Protein AF-A0A935P2Z7-F1 (afdb_monomer_lite)

Secondary structure (DSSP, 8-state):
-TT-EEEETTEEEEE-TTS-EEEEEEHHHHHHHHTS-EEEEEEEEEETTEEEEEEEEEE---S--S----

Structure (mmCIF, N/CA/C/O backbone):
data_AF-A0A935P2Z7-F1
#
_entry.id   AF-A0A935P2Z7-F1
#
loop_
_atom_site.group_PDB
_atom_site.id
_atom_site.type_symbol
_atom_site.label_atom_id
_atom_site.label_alt_id
_atom_site.label_comp_id
_atom_site.label_asym_id
_atom_site.label_entity_id
_atom_site.label_seq_id
_atom_site.pdbx_PDB_ins_code
_atom_site.Cartn_x
_atom_site.Cartn_y
_atom_site.Cartn_z
_atom_site.occupancy
_atom_site.B_iso_or_equiv
_atom_site.auth_seq_id
_atom_site.auth_comp_id
_atom_site.auth_asym_id
_atom_site.auth_atom_id
_atom_site.pdbx_PDB_model_num
ATOM 1 N N . MET A 1 1 ? 2.832 -3.224 -18.241 1.00 59.03 1 MET A N 1
ATOM 2 C CA . MET A 1 1 ? 4.143 -2.694 -17.818 1.00 59.03 1 MET A CA 1
ATOM 3 C C . MET A 1 1 ? 4.503 -3.439 -16.549 1.00 59.03 1 MET A C 1
ATOM 5 O O . MET A 1 1 ? 3.619 -3.529 -15.703 1.00 59.03 1 MET A O 1
ATOM 9 N N . PRO A 1 2 ? 5.706 -4.017 -16.438 1.00 73.19 2 PRO A N 1
ATOM 10 C CA . PRO A 1 2 ? 6.127 -4.634 -15.185 1.00 73.19 2 PRO A CA 1
ATOM 11 C C . PRO A 1 2 ? 6.110 -3.569 -14.081 1.00 73.19 2 PRO A C 1
ATOM 13 O O . PRO A 1 2 ? 6.416 -2.409 -14.352 1.00 73.19 2 PRO A O 1
ATOM 16 N N . GLN A 1 3 ? 5.715 -3.958 -12.871 1.00 79.50 3 GLN A N 1
ATOM 17 C CA . GLN A 1 3 ? 5.520 -3.114 -11.682 1.00 79.50 3 GLN A CA 1
ATOM 18 C C . GLN A 1 3 ? 4.285 -2.198 -11.717 1.00 79.50 3 GLN A C 1
ATOM 20 O O . GLN A 1 3 ? 4.079 -1.397 -10.809 1.00 79.50 3 GLN A O 1
ATOM 25 N N . ALA A 1 4 ? 3.421 -2.319 -12.730 1.00 88.12 4 ALA A N 1
ATOM 26 C CA . ALA A 1 4 ? 2.118 -1.661 -12.687 1.00 88.12 4 ALA A CA 1
ATOM 27 C C . ALA A 1 4 ? 1.260 -2.278 -11.577 1.00 88.12 4 ALA A C 1
ATOM 29 O O . ALA A 1 4 ? 1.226 -3.496 -11.432 1.00 88.12 4 ALA A O 1
ATOM 30 N N . THR A 1 5 ? 0.528 -1.459 -10.833 1.00 90.88 5 THR A N 1
ATOM 31 C CA . THR A 1 5 ? -0.403 -1.925 -9.798 1.00 90.88 5 THR A CA 1
ATOM 32 C C . THR A 1 5 ? -1.840 -1.647 -10.217 1.00 90.88 5 THR A C 1
ATOM 34 O O . THR A 1 5 ? -2.115 -0.653 -10.897 1.00 90.88 5 THR A O 1
ATOM 37 N N . ARG A 1 6 ? -2.771 -2.519 -9.828 1.00 92.38 6 ARG A N 1
ATOM 38 C CA . ARG A 1 6 ? -4.211 -2.347 -10.062 1.00 92.38 6 ARG A CA 1
ATOM 39 C C . ARG A 1 6 ? -5.022 -2.900 -8.899 1.00 92.38 6 ARG A C 1
ATOM 41 O O . ARG A 1 6 ? -4.522 -3.724 -8.143 1.00 92.38 6 ARG A O 1
ATOM 48 N N . CYS A 1 7 ? -6.285 -2.502 -8.826 1.00 94.19 7 CYS A N 1
ATOM 49 C CA . CYS A 1 7 ? -7.267 -3.173 -7.983 1.00 94.19 7 CYS A CA 1
ATOM 50 C C . CYS A 1 7 ? -8.081 -4.162 -8.818 1.00 94.19 7 CYS A C 1
ATOM 52 O O . CYS A 1 7 ? -8.708 -3.763 -9.802 1.00 94.19 7 CYS A O 1
ATOM 54 N N . ASP A 1 8 ? -8.085 -5.429 -8.415 1.00 94.88 8 ASP A N 1
ATOM 55 C CA . ASP A 1 8 ? -9.076 -6.415 -8.841 1.00 94.88 8 ASP A CA 1
ATOM 56 C C . ASP A 1 8 ? -10.095 -6.566 -7.705 1.00 94.88 8 ASP A C 1
ATOM 58 O O . ASP A 1 8 ? -9.823 -7.162 -6.664 1.00 94.88 8 ASP A O 1
ATOM 62 N N . GLY A 1 9 ? -11.236 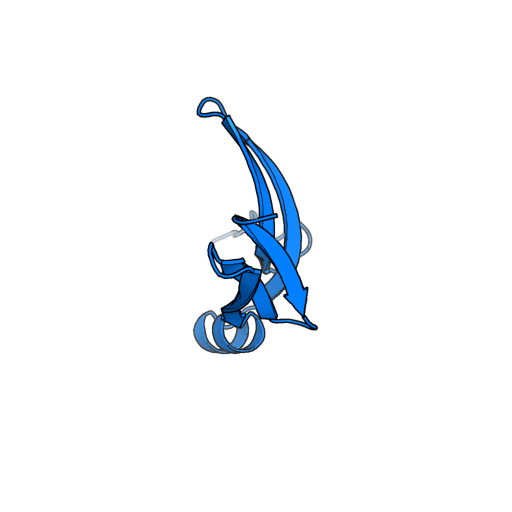-5.883 -7.829 1.00 92.25 9 GLY A N 1
ATOM 63 C CA . GLY A 1 9 ? -12.181 -5.750 -6.719 1.00 92.25 9 GLY A CA 1
ATOM 64 C C . GLY A 1 9 ? -11.539 -5.066 -5.506 1.00 92.25 9 GLY A C 1
ATOM 65 O O . GLY A 1 9 ? -11.164 -3.895 -5.589 1.00 92.25 9 GLY A O 1
ATOM 66 N N . ASN A 1 10 ? -11.424 -5.796 -4.389 1.00 93.12 10 ASN A N 1
ATOM 67 C CA . ASN A 1 10 ? -10.772 -5.322 -3.163 1.00 93.12 10 ASN A CA 1
ATOM 68 C C . ASN A 1 10 ? -9.361 -5.904 -2.951 1.00 93.12 10 ASN A C 1
ATOM 70 O O . ASN A 1 10 ? -8.837 -5.851 -1.842 1.00 93.12 10 ASN A O 1
ATOM 74 N N . VAL A 1 11 ? -8.747 -6.450 -4.003 1.00 94.69 11 VAL A N 1
ATOM 75 C CA . VAL A 1 11 ? -7.397 -7.025 -3.974 1.00 94.69 11 VAL A CA 1
ATOM 76 C C . VAL A 1 11 ? -6.447 -6.126 -4.755 1.00 94.69 11 VAL A C 1
ATOM 78 O O . VAL A 1 11 ? -6.659 -5.849 -5.938 1.00 94.69 11 VAL A O 1
ATOM 81 N N . ALA A 1 12 ? -5.389 -5.659 -4.099 1.00 93.88 12 ALA A N 1
ATOM 82 C CA . ALA A 1 12 ? -4.283 -4.987 -4.759 1.00 93.88 12 ALA A CA 1
ATOM 83 C C . ALA A 1 12 ? -3.432 -6.032 -5.486 1.00 93.88 12 ALA A C 1
ATOM 85 O O . ALA A 1 12 ? -2.921 -6.964 -4.868 1.00 93.88 12 ALA A O 1
ATOM 86 N N . GLN A 1 13 ? -3.266 -5.864 -6.795 1.00 94.75 13 GLN A N 1
ATOM 87 C CA . GLN A 1 13 ? -2.442 -6.717 -7.643 1.00 94.75 13 GLN A CA 1
ATOM 88 C C . GLN A 1 13 ? -1.276 -5.934 -8.233 1.00 94.75 13 GLN A C 1
ATOM 90 O O . GLN A 1 13 ? -1.407 -4.756 -8.574 1.00 94.75 13 GLN A O 1
ATOM 95 N N . ILE A 1 14 ? -0.154 -6.620 -8.428 1.00 92.00 14 ILE A N 1
ATOM 96 C CA . ILE A 1 14 ? 1.023 -6.104 -9.120 1.00 92.00 14 ILE A CA 1
ATOM 97 C C . ILE A 1 14 ? 1.289 -6.914 -10.387 1.00 92.00 14 ILE A C 1
ATOM 99 O O . ILE A 1 14 ? 1.159 -8.134 -10.413 1.00 92.00 14 ILE A O 1
ATOM 103 N N . CYS A 1 15 ? 1.635 -6.223 -11.465 1.00 92.25 15 CYS A N 1
ATOM 104 C CA . CYS A 1 15 ? 2.070 -6.837 -12.704 1.00 92.25 15 CYS 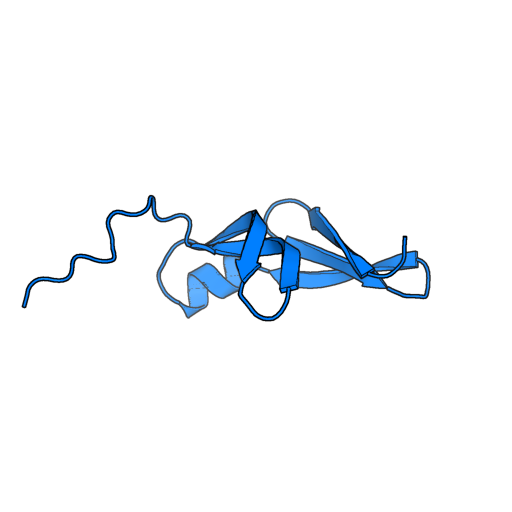A CA 1
ATOM 105 C C . CYS A 1 15 ? 3.546 -7.196 -12.563 1.00 92.25 15 CYS A C 1
ATOM 107 O O . CYS A 1 15 ? 4.392 -6.307 -12.479 1.00 92.25 15 CYS A O 1
ATOM 109 N N . ASP A 1 16 ? 3.857 -8.482 -12.523 1.00 89.62 16 ASP A N 1
ATOM 110 C CA . ASP A 1 16 ? 5.230 -8.961 -12.410 1.00 89.62 16 ASP A CA 1
ATOM 111 C C . ASP A 1 16 ? 6.025 -8.789 -13.732 1.00 89.62 16 ASP A C 1
ATOM 113 O O . ASP A 1 16 ? 5.476 -8.395 -14.770 1.00 89.62 16 ASP A O 1
ATOM 117 N N . ALA A 1 17 ? 7.335 -9.060 -13.705 1.00 89.19 17 ALA A N 1
ATOM 118 C CA . ALA A 1 17 ? 8.217 -9.092 -14.871 1.00 89.19 17 ALA A CA 1
ATOM 119 C C . ALA A 1 17 ? 7.717 -10.039 -15.977 1.00 89.19 17 ALA A C 1
ATOM 121 O O . ALA A 1 17 ? 7.856 -9.716 -17.158 1.00 89.19 17 ALA A O 1
ATOM 122 N N . ASP A 1 18 ? 7.056 -11.138 -15.603 1.00 90.81 18 ASP A N 1
ATOM 123 C CA . ASP A 1 18 ? 6.415 -12.081 -16.529 1.00 90.81 18 ASP A CA 1
ATOM 124 C C . ASP A 1 18 ? 5.079 -11.572 -17.114 1.00 90.81 18 ASP A C 1
ATOM 126 O O . ASP A 1 18 ? 4.362 -12.303 -17.797 1.00 90.81 18 ASP A O 1
ATOM 130 N N . GLN A 1 19 ? 4.717 -10.307 -16.862 1.00 88.06 19 GLN A N 1
ATOM 131 C CA . GLN A 1 19 ? 3.457 -9.677 -17.286 1.00 88.06 19 GLN A CA 1
ATOM 132 C C . GLN A 1 19 ? 2.201 -10.360 -16.725 1.00 88.06 19 GLN A C 1
ATOM 134 O O . GLN A 1 19 ? 1.095 -10.174 -17.242 1.00 88.06 19 GLN A O 1
ATOM 139 N N . TYR A 1 20 ? 2.365 -11.121 -15.646 1.00 91.44 20 TYR A N 1
ATOM 140 C CA . TYR A 1 20 ? 1.279 -11.764 -14.930 1.00 91.44 20 TYR A CA 1
ATOM 141 C C . TYR A 1 20 ? 0.873 -10.928 -13.717 1.00 91.44 20 TYR A C 1
ATOM 143 O O . TYR A 1 20 ? 1.720 -10.331 -13.052 1.00 91.44 20 TYR A O 1
ATOM 151 N N . TRP A 1 21 ? -0.427 -10.863 -13.440 1.00 92.06 21 TRP A N 1
ATOM 152 C CA . TRP A 1 21 ? -0.935 -10.169 -12.262 1.00 92.06 21 TRP A CA 1
ATOM 153 C C . TRP A 1 21 ? -0.853 -11.090 -11.056 1.00 92.06 21 TRP A C 1
ATOM 155 O O . TRP A 1 21 ? -1.460 -12.157 -11.053 1.00 92.06 21 TRP A O 1
ATOM 165 N N . GLN A 1 22 ? -0.091 -10.666 -10.058 1.00 93.25 22 GLN A N 1
ATOM 166 C CA . GLN A 1 22 ? 0.047 -11.352 -8.785 1.00 93.25 22 GLN A CA 1
ATOM 167 C C . GLN A 1 22 ? -0.687 -10.571 -7.708 1.00 93.25 22 GLN A C 1
ATOM 169 O O . GLN A 1 22 ? -0.641 -9.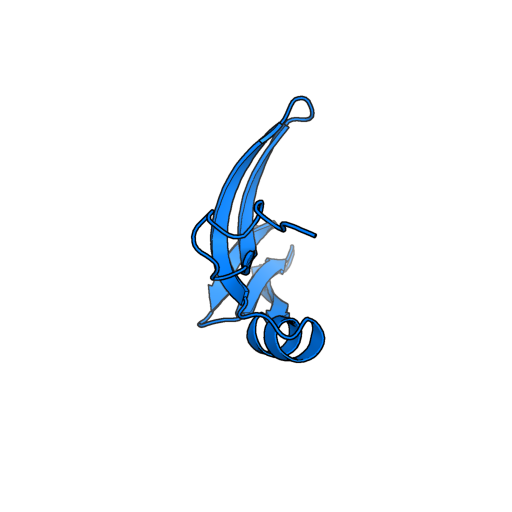338 -7.692 1.00 93.25 22 GLN A O 1
ATOM 174 N N . ASP A 1 23 ? -1.336 -11.291 -6.802 1.00 92.75 23 ASP A N 1
ATOM 175 C CA . ASP A 1 23 ? -1.969 -10.691 -5.636 1.00 92.75 23 ASP A CA 1
ATOM 176 C C . ASP A 1 23 ? -0.880 -10.160 -4.700 1.00 92.75 23 ASP A C 1
ATOM 178 O O . ASP A 1 23 ? -0.023 -10.901 -4.220 1.00 92.75 23 ASP A O 1
ATOM 182 N N . LEU A 1 24 ? -0.894 -8.846 -4.487 1.00 90.00 24 LEU A N 1
ATOM 183 C CA . LEU A 1 24 ? 0.015 -8.156 -3.580 1.00 90.00 24 LEU A CA 1
ATOM 184 C C . LEU A 1 24 ? -0.583 -8.108 -2.171 1.00 90.00 24 LEU A C 1
ATOM 186 O O . LEU A 1 24 ? 0.111 -8.394 -1.199 1.00 90.00 24 LEU A O 1
ATOM 190 N N . ALA A 1 25 ? -1.863 -7.740 -2.065 1.00 90.69 25 ALA A N 1
ATOM 191 C CA . ALA A 1 25 ? -2.584 -7.679 -0.798 1.00 90.69 25 ALA A CA 1
ATOM 192 C C . ALA A 1 25 ? -4.099 -7.797 -1.004 1.00 90.69 25 ALA A C 1
ATOM 194 O O . ALA A 1 25 ? -4.674 -7.090 -1.829 1.00 90.69 25 ALA A O 1
ATOM 195 N N . ASP A 1 26 ? -4.753 -8.641 -0.208 1.00 94.00 26 ASP A N 1
ATOM 196 C CA . ASP A 1 26 ? -6.212 -8.707 -0.132 1.00 94.00 26 ASP A CA 1
ATOM 197 C C . ASP A 1 26 ? -6.709 -7.745 0.955 1.00 94.00 26 ASP A C 1
ATOM 199 O O . ASP A 1 26 ? -6.465 -7.949 2.147 1.00 94.00 26 ASP A O 1
ATOM 203 N N . CYS A 1 27 ? -7.375 -6.660 0.558 1.00 92.81 27 CYS A N 1
ATOM 204 C CA . CYS A 1 27 ? -7.769 -5.630 1.512 1.00 92.81 27 CYS A CA 1
ATOM 205 C C . CYS A 1 27 ? -8.932 -6.075 2.410 1.00 92.81 27 CYS A C 1
ATOM 207 O O . CYS A 1 27 ? -9.126 -5.475 3.464 1.00 92.81 27 CYS A O 1
ATOM 209 N N . ASP A 1 28 ? -9.684 -7.121 2.056 1.00 92.19 28 ASP A N 1
ATOM 210 C CA . ASP A 1 28 ? -10.731 -7.697 2.910 1.00 92.19 28 ASP A CA 1
ATOM 211 C C . ASP A 1 28 ? -10.118 -8.495 4.074 1.00 92.19 28 ASP A C 1
ATOM 213 O O . ASP A 1 28 ? -10.499 -8.328 5.237 1.00 92.19 28 ASP A O 1
ATOM 217 N N . MET A 1 29 ? -9.063 -9.260 3.788 1.00 92.75 29 MET 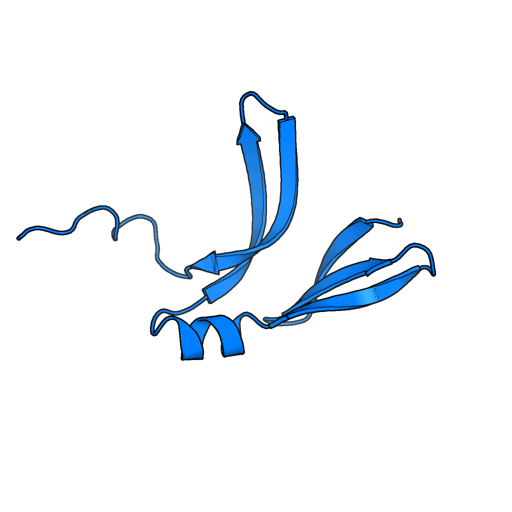A N 1
ATOM 218 C CA . MET A 1 29 ? -8.251 -9.940 4.791 1.00 92.75 29 MET A CA 1
ATOM 219 C C . MET A 1 29 ? -7.554 -8.936 5.710 1.00 92.75 29 MET A C 1
ATOM 221 O O . MET A 1 29 ? -7.616 -9.087 6.930 1.00 92.75 29 MET A O 1
ATOM 225 N N . VAL A 1 30 ? -6.962 -7.873 5.150 1.00 90.56 30 VAL A N 1
ATOM 226 C CA . VAL A 1 30 ? -6.372 -6.780 5.947 1.00 90.56 30 VAL A CA 1
ATOM 227 C C . VAL A 1 30 ? -7.436 -6.113 6.816 1.00 90.56 30 VAL A C 1
ATOM 229 O O . VAL A 1 30 ? -7.176 -5.813 7.978 1.00 90.56 30 VAL A O 1
ATOM 232 N N . SER A 1 31 ? -8.651 -5.923 6.291 1.00 91.19 31 SER A N 1
ATOM 233 C CA . SER A 1 31 ? -9.757 -5.357 7.069 1.00 91.19 31 SER A CA 1
ATOM 234 C C . SER A 1 31 ? -10.119 -6.221 8.271 1.00 91.19 31 SER A C 1
ATOM 236 O O . SER A 1 31 ? -10.345 -5.714 9.371 1.00 91.19 31 SER A O 1
ATOM 238 N N . SER A 1 32 ? -10.176 -7.532 8.046 1.00 91.81 32 SER A N 1
ATOM 239 C CA . SER A 1 32 ? -10.520 -8.522 9.061 1.00 91.81 32 SER A CA 1
ATOM 240 C C . SER A 1 32 ? -9.451 -8.622 10.151 1.00 91.81 32 SER A C 1
ATOM 242 O O . SER A 1 32 ? -9.797 -8.731 11.325 1.00 91.81 32 SER A O 1
ATOM 244 N N . ASP A 1 33 ? -8.172 -8.546 9.777 1.00 91.69 33 ASP A N 1
ATOM 245 C CA . ASP A 1 33 ? -7.038 -8.580 10.707 1.00 91.69 33 ASP A CA 1
ATOM 246 C C . ASP A 1 33 ? -6.909 -7.278 11.515 1.00 91.69 33 ASP A C 1
ATOM 248 O O . ASP A 1 33 ? -6.784 -7.301 12.739 1.00 91.69 33 ASP A O 1
ATOM 252 N N . ALA A 1 34 ? -7.028 -6.127 10.848 1.00 87.75 34 ALA A N 1
ATOM 253 C CA . ALA A 1 34 ? -6.885 -4.819 11.480 1.00 87.75 34 ALA A CA 1
ATOM 254 C C . ALA A 1 34 ? -8.127 -4.377 12.277 1.00 87.75 34 ALA A C 1
ATOM 256 O O . ALA A 1 34 ? -8.053 -3.433 13.066 1.00 87.75 34 ALA A O 1
ATOM 257 N N . GLY A 1 35 ? -9.285 -5.006 12.052 1.00 88.19 35 GLY A N 1
ATOM 258 C CA . GLY A 1 35 ? -10.555 -4.623 12.677 1.00 88.19 35 GLY A CA 1
ATOM 259 C C . GLY A 1 35 ? -11.117 -3.281 12.188 1.00 88.19 35 GLY A C 1
ATOM 260 O O . GLY A 1 35 ? -12.020 -2.722 12.813 1.00 88.19 35 GLY A O 1
ATOM 261 N N . VAL A 1 36 ? -10.599 -2.750 11.079 1.00 88.88 36 VAL A N 1
ATOM 262 C CA . VAL A 1 36 ? -11.076 -1.529 10.414 1.00 88.88 36 VAL A CA 1
ATOM 263 C C . VAL A 1 36 ? -11.201 -1.793 8.920 1.00 88.88 36 VAL A C 1
ATOM 265 O O . VAL A 1 36 ? -10.428 -2.560 8.366 1.00 88.88 36 VAL A O 1
ATOM 268 N N . ALA A 1 37 ? -12.164 -1.168 8.244 1.00 90.06 37 ALA A N 1
ATOM 269 C CA . ALA A 1 37 ? -12.342 -1.390 6.812 1.00 90.06 37 ALA A CA 1
ATOM 270 C C . ALA A 1 37 ? -11.154 -0.822 6.020 1.00 90.06 37 ALA A C 1
ATOM 272 O O . ALA A 1 37 ? -10.835 0.359 6.152 1.00 90.06 37 ALA A O 1
ATOM 273 N N . PHE A 1 38 ? -10.549 -1.646 5.171 1.00 92.81 38 PHE A N 1
ATOM 274 C CA . PHE A 1 38 ? -9.560 -1.298 4.158 1.00 92.81 38 PHE A CA 1
ATOM 275 C C . PHE A 1 38 ? -10.141 -1.549 2.770 1.00 92.81 38 PHE A C 1
ATOM 277 O O . PHE A 1 38 ? -10.841 -2.532 2.519 1.00 92.81 38 PHE A O 1
ATOM 284 N N . VAL A 1 39 ? -9.834 -0.641 1.852 1.00 92.81 39 VAL A N 1
ATOM 285 C CA . VAL A 1 39 ? -10.233 -0.748 0.454 1.00 92.81 39 VAL A CA 1
ATOM 286 C C . VAL A 1 39 ? -9.037 -0.588 -0.464 1.00 92.81 39 VAL A C 1
ATOM 288 O O . VAL A 1 39 ? -8.140 0.216 -0.197 1.00 92.81 39 VAL A O 1
ATOM 291 N N . CYS A 1 40 ? -9.034 -1.331 -1.567 1.00 93.38 40 CYS A N 1
ATOM 292 C CA . CYS A 1 40 ? -8.048 -1.122 -2.614 1.00 93.38 40 CYS A CA 1
ATOM 293 C C . CYS A 1 40 ? -8.334 0.209 -3.317 1.00 93.38 40 CYS A C 1
ATOM 295 O O . CYS A 1 40 ? -9.413 0.419 -3.882 1.00 93.38 40 CYS A O 1
ATOM 297 N N . ARG A 1 41 ? -7.372 1.133 -3.277 1.00 91.19 41 ARG A N 1
ATOM 298 C CA . ARG A 1 41 ? -7.486 2.443 -3.922 1.00 91.19 41 ARG A CA 1
ATOM 299 C C . ARG A 1 41 ? -6.153 2.865 -4.519 1.00 91.19 41 ARG A C 1
ATOM 301 O O . ARG A 1 41 ? -5.091 2.460 -4.057 1.00 91.19 41 ARG A O 1
ATOM 308 N N . PHE A 1 42 ? -6.232 3.704 -5.545 1.00 88.25 42 PHE A N 1
ATOM 309 C CA . PHE A 1 42 ? -5.081 4.425 -6.061 1.00 88.25 42 PHE A CA 1
ATOM 310 C C . PHE A 1 42 ? -4.594 5.474 -5.056 1.00 88.25 42 PHE A C 1
ATOM 312 O O . PHE A 1 42 ? -5.380 6.282 -4.557 1.00 88.25 42 PHE A O 1
ATOM 319 N N . VAL A 1 43 ? -3.295 5.465 -4.808 1.00 86.62 43 VAL A N 1
ATOM 320 C CA . VAL A 1 43 ? -2.565 6.381 -3.946 1.00 86.62 43 VAL A CA 1
ATOM 321 C C . VAL A 1 43 ? -1.476 7.032 -4.791 1.00 86.62 43 VAL A C 1
ATOM 323 O O . VAL A 1 43 ? -0.757 6.354 -5.525 1.00 86.62 43 VAL A O 1
ATOM 326 N N . SER A 1 44 ? -1.405 8.355 -4.701 1.00 85.25 44 SER A N 1
ATOM 327 C CA . SER A 1 44 ? -0.328 9.176 -5.252 1.00 85.25 44 SER A CA 1
ATOM 328 C C . SER A 1 44 ? 0.166 10.014 -4.086 1.00 85.25 44 SER A C 1
ATOM 330 O O . SER A 1 44 ? -0.534 10.933 -3.652 1.00 85.25 44 SER A O 1
ATOM 332 N N . GLU A 1 45 ? 1.292 9.624 -3.507 1.00 77.62 45 GLU A N 1
ATOM 333 C CA . GLU A 1 45 ? 1.887 10.305 -2.361 1.00 77.62 45 GLU A CA 1
ATOM 334 C C . GLU A 1 45 ? 3.303 10.745 -2.693 1.00 77.62 45 GLU A C 1
ATOM 336 O O . GLU A 1 45 ? 4.199 9.918 -2.876 1.00 77.62 45 GLU A O 1
ATOM 341 N N . THR A 1 46 ? 3.504 12.063 -2.718 1.00 75.00 46 THR A N 1
ATOM 342 C CA . THR A 1 46 ? 4.816 12.649 -2.972 1.00 75.00 46 THR A CA 1
ATOM 343 C C . THR A 1 46 ? 5.509 12.883 -1.644 1.00 75.00 46 THR A C 1
ATOM 345 O O . THR A 1 46 ? 5.107 13.760 -0.881 1.00 75.00 46 THR A O 1
ATOM 348 N N . ASN A 1 47 ? 6.555 12.109 -1.380 1.00 72.12 47 ASN A N 1
ATOM 349 C CA . ASN A 1 47 ? 7.420 12.276 -0.218 1.00 72.12 47 ASN A CA 1
ATOM 350 C C . ASN A 1 47 ? 8.800 12.804 -0.646 1.00 72.12 47 ASN A C 1
ATOM 352 O O . ASN A 1 47 ? 9.147 12.771 -1.827 1.00 72.12 47 ASN A O 1
ATOM 356 N N . ASP A 1 48 ? 9.614 13.256 0.315 1.00 77.62 48 ASP A N 1
ATOM 357 C CA . ASP A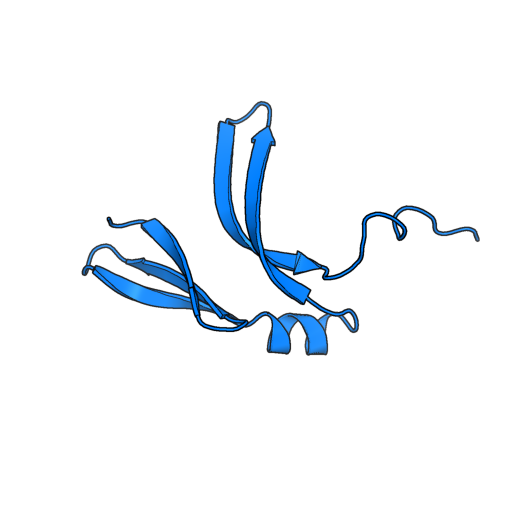 1 48 ? 10.990 13.733 0.072 1.00 77.62 48 ASP A CA 1
ATOM 358 C C . ASP A 1 48 ? 11.901 12.683 -0.604 1.00 77.62 48 ASP A C 1
ATOM 360 O O . ASP A 1 48 ? 12.904 13.043 -1.218 1.00 77.62 48 ASP A O 1
ATOM 364 N N . ASP A 1 49 ? 11.538 11.396 -0.524 1.00 71.44 49 ASP A N 1
ATOM 365 C CA . ASP A 1 49 ? 12.259 10.265 -1.134 1.00 71.44 49 ASP A CA 1
ATOM 366 C C . ASP A 1 49 ? 11.740 9.889 -2.541 1.00 71.44 49 ASP A C 1
ATOM 368 O O . ASP A 1 49 ? 12.336 9.074 -3.242 1.00 71.44 49 ASP A O 1
ATOM 372 N N . GLY A 1 50 ? 10.639 10.499 -2.990 1.00 69.69 50 GLY A N 1
ATOM 373 C CA . GLY A 1 50 ? 10.022 10.217 -4.282 1.00 69.69 50 GLY A CA 1
ATOM 374 C C . GLY A 1 50 ? 8.499 10.136 -4.238 1.00 69.69 50 GLY A C 1
ATOM 375 O O . GLY A 1 50 ? 7.861 10.194 -3.188 1.00 69.69 50 GLY A O 1
ATOM 376 N N . GLU A 1 51 ? 7.917 10.014 -5.428 1.00 78.19 51 GLU A N 1
ATOM 377 C CA . GLU A 1 51 ? 6.476 9.924 -5.655 1.00 78.19 51 GLU A CA 1
ATOM 378 C C . GLU A 1 51 ? 6.054 8.447 -5.686 1.00 78.19 51 GLU A C 1
ATOM 380 O O . GLU A 1 51 ? 6.442 7.687 -6.579 1.00 78.19 51 GLU A O 1
ATOM 385 N N . VAL A 1 52 ? 5.283 8.029 -4.682 1.00 77.44 52 VAL A N 1
ATOM 386 C CA . VAL A 1 52 ? 4.707 6.686 -4.593 1.00 77.44 52 VAL A CA 1
ATOM 387 C C . VAL A 1 52 ? 3.381 6.705 -5.338 1.00 77.44 52 VAL A C 1
ATOM 389 O O . VAL A 1 52 ? 2.391 7.246 -4.848 1.00 77.44 52 VAL A O 1
ATOM 392 N N . VAL A 1 53 ? 3.367 6.103 -6.528 1.00 84.50 53 VAL A N 1
ATOM 393 C CA . VAL A 1 53 ? 2.171 6.001 -7.374 1.00 84.50 53 VAL A CA 1
ATOM 394 C C . VAL A 1 53 ? 1.764 4.547 -7.507 1.00 84.50 53 VAL A C 1
ATOM 396 O O . VAL A 1 53 ? 2.473 3.749 -8.124 1.00 84.50 53 VAL A O 1
ATOM 399 N N . GLY A 1 54 ? 0.602 4.185 -6.974 1.00 88.75 54 GLY A N 1
ATOM 400 C CA . GLY A 1 54 ? 0.106 2.827 -7.136 1.00 88.75 54 GLY A CA 1
ATOM 401 C C . GLY A 1 54 ? -1.224 2.537 -6.467 1.00 88.75 54 GLY A C 1
ATOM 402 O O . GLY A 1 54 ? -1.793 3.361 -5.766 1.00 88.75 54 GLY A O 1
ATOM 403 N N . HIS A 1 55 ? -1.736 1.337 -6.703 1.00 91.50 55 HIS A N 1
ATOM 404 C CA . HIS A 1 55 ? -2.911 0.808 -6.028 1.00 91.50 55 HIS A CA 1
ATOM 405 C C . HIS A 1 55 ? -2.479 -0.020 -4.822 1.00 91.50 55 HIS A C 1
ATOM 407 O O . HIS A 1 55 ? -1.678 -0.943 -4.962 1.00 91.50 55 HIS A O 1
ATOM 413 N N . THR A 1 56 ? -3.014 0.304 -3.650 1.00 90.12 56 THR A N 1
ATOM 414 C CA . THR A 1 56 ? -2.720 -0.408 -2.404 1.00 90.12 56 THR A CA 1
ATOM 415 C C . THR A 1 56 ? -3.938 -0.416 -1.482 1.00 90.12 56 THR A C 1
ATOM 417 O O . THR A 1 56 ? -4.936 0.268 -1.739 1.00 90.12 56 THR A O 1
ATOM 420 N N . CYS A 1 57 ? -3.869 -1.209 -0.414 1.00 92.25 57 CYS A N 1
ATOM 421 C CA . CYS A 1 57 ? -4.884 -1.233 0.627 1.00 92.25 57 CYS A CA 1
ATOM 422 C C . CYS A 1 57 ? -4.745 0.002 1.508 1.00 92.25 57 CYS A C 1
ATOM 424 O O . CYS A 1 57 ? -3.788 0.138 2.267 1.00 92.25 57 CYS A O 1
ATOM 426 N N . VAL A 1 58 ? -5.733 0.886 1.431 1.00 90.00 58 VAL A N 1
ATOM 427 C CA . VAL A 1 58 ? -5.832 2.056 2.304 1.00 90.00 58 VAL A CA 1
ATOM 428 C C . VAL A 1 58 ? -7.045 1.924 3.206 1.00 90.00 58 VAL A C 1
ATOM 430 O O . VAL A 1 58 ? -8.046 1.326 2.801 1.00 90.00 58 VAL A O 1
ATOM 433 N N . PRO A 1 59 ? -6.996 2.466 4.430 1.00 88.50 59 PRO A N 1
ATOM 434 C CA . PRO A 1 59 ? -8.157 2.447 5.295 1.00 88.50 59 PRO A CA 1
ATOM 435 C C . PRO A 1 59 ? -9.310 3.175 4.592 1.00 88.50 59 PRO A C 1
ATOM 437 O O . PRO A 1 59 ? -9.160 4.282 4.080 1.00 88.50 59 PRO A O 1
ATOM 440 N N . ALA A 1 60 ? -10.485 2.554 4.580 1.00 83.81 60 ALA A N 1
ATOM 441 C CA . ALA A 1 60 ? -11.721 3.121 4.051 1.00 83.81 60 ALA A CA 1
ATOM 442 C C . ALA A 1 60 ? -12.206 4.327 4.871 1.00 83.81 60 ALA A C 1
ATOM 444 O O . ALA A 1 60 ? -13.179 4.987 4.492 1.00 83.81 60 ALA A O 1
ATOM 445 N N . VAL A 1 61 ? -11.544 4.615 6.000 1.00 68.25 61 VAL A N 1
ATOM 446 C CA . VAL A 1 61 ? -11.845 5.770 6.836 1.00 68.25 61 VAL A CA 1
ATOM 447 C C . VAL A 1 61 ? -11.643 7.038 6.010 1.00 68.25 61 VAL A C 1
ATOM 449 O O . VAL A 1 61 ? -10.588 7.302 5.436 1.00 68.25 61 VAL A O 1
ATOM 452 N N . SER A 1 62 ? -12.685 7.861 5.960 1.00 52.62 62 SER A N 1
ATOM 453 C CA . SER A 1 62 ? -12.515 9.285 5.668 1.00 52.62 62 SER A CA 1
ATOM 454 C C . SER A 1 62 ? -11.512 9.864 6.687 1.00 52.62 62 SER A C 1
ATOM 456 O O . SER A 1 62 ? -11.456 9.323 7.791 1.00 52.62 62 SER A O 1
ATOM 458 N N . PRO A 1 63 ? -10.738 10.925 6.387 1.00 48.56 63 PRO A N 1
ATOM 459 C CA . PRO A 1 63 ? -9.640 11.449 7.227 1.00 48.56 63 PRO A CA 1
ATOM 460 C C . PRO A 1 63 ? -10.049 12.040 8.604 1.00 48.56 63 PRO A C 1
ATOM 462 O O . PRO A 1 63 ? -9.497 13.034 9.058 1.00 48.56 63 PRO A O 1
ATOM 465 N N . LEU A 1 64 ? -11.005 11.439 9.311 1.00 45.84 64 LEU A N 1
ATOM 466 C CA . LEU A 1 64 ? -11.537 11.874 10.601 1.00 45.84 64 LEU A CA 1
ATOM 467 C C . LEU A 1 64 ? -11.143 10.958 11.771 1.00 45.84 64 LEU A C 1
ATOM 469 O O . LEU A 1 64 ? -11.706 11.096 12.851 1.00 45.84 64 LEU A O 1
ATOM 473 N N . ALA A 1 65 ? -10.178 10.050 11.598 1.00 49.16 65 ALA A N 1
ATOM 474 C CA . ALA A 1 65 ? -9.710 9.181 12.685 1.00 49.16 65 ALA A CA 1
ATOM 475 C C . ALA A 1 65 ? -8.254 9.429 13.131 1.00 49.16 65 ALA A C 1
ATOM 477 O O . ALA A 1 65 ? -7.735 8.665 13.937 1.00 49.16 65 ALA A O 1
ATOM 478 N N . VAL A 1 66 ? -7.611 10.529 12.710 1.00 49.91 66 VAL A N 1
ATOM 479 C CA . VAL A 1 66 ? -6.508 11.128 13.495 1.00 49.91 66 VAL A CA 1
ATOM 480 C C . VAL A 1 66 ? -7.136 12.149 14.440 1.00 49.91 66 VAL A C 1
ATOM 482 O O . VAL A 1 66 ? -7.071 13.358 14.259 1.00 49.91 66 VAL A O 1
ATOM 485 N N . GLY A 1 67 ? -7.874 11.624 15.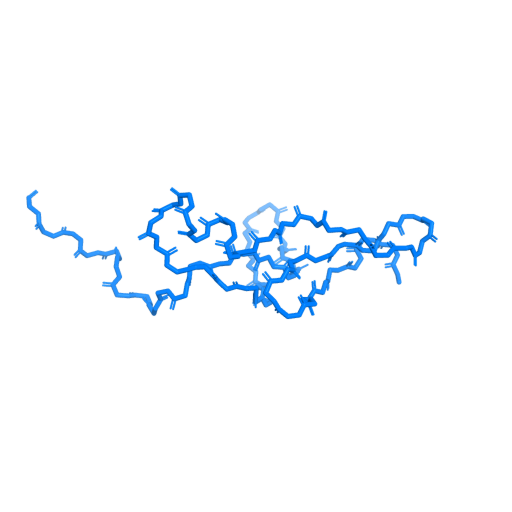403 1.00 44.59 67 GLY A N 1
ATOM 486 C CA . GLY A 1 67 ? -8.656 12.388 16.360 1.00 44.59 67 GLY A CA 1
ATOM 487 C C . GLY A 1 67 ? -9.102 11.456 17.465 1.00 44.59 67 GLY A C 1
ATOM 488 O O . GLY A 1 67 ? -10.293 11.278 17.675 1.00 44.59 67 GLY A O 1
ATOM 489 N N . GLY A 1 68 ? -8.147 10.787 18.110 1.00 37.53 68 GLY A N 1
ATOM 490 C CA . GLY A 1 68 ? -8.404 10.126 19.381 1.00 37.53 68 GLY A CA 1
ATOM 491 C C . GLY A 1 68 ? -8.345 11.163 20.502 1.00 37.53 68 GLY A C 1
ATOM 492 O O . GLY A 1 68 ? -7.289 11.766 20.687 1.00 37.53 68 GLY A O 1
ATOM 493 N N . PRO A 1 69 ? -9.431 11.398 21.253 1.00 60.59 69 PRO A N 1
ATOM 494 C CA . PRO A 1 69 ? -9.337 11.944 22.592 1.00 60.59 69 PRO A CA 1
ATOM 495 C C . PRO A 1 69 ? -9.398 10.789 23.588 1.00 60.59 69 PRO A C 1
ATOM 497 O O . PRO A 1 69 ? -10.442 10.154 23.674 1.00 60.59 69 PRO A O 1
ATOM 500 N N . LEU A 1 70 ? -8.319 10.549 24.335 1.00 41.22 70 LEU A N 1
ATOM 501 C CA . LEU A 1 70 ? -8.359 10.160 25.751 1.00 41.22 70 LEU A CA 1
ATOM 502 C C . LEU A 1 70 ? -7.049 10.588 26.421 1.00 41.22 70 LEU A C 1
ATOM 504 O O . LEU A 1 70 ? -5.990 10.044 26.042 1.00 41.22 70 LEU A O 1
#

Radius of gyration: 14.02 Å; chains: 1; bounding box: 25×26×44 Å

Foldseek 3Di:
DFQAWDDPFQFIWGQHPVRDTDGPDRQVVVCVVVVFHWGWDWDFDQDPVGTDTHTDTDGPDDPPPVDDDD

pLDDT: mean 82.31, std 15.29, range [37.53, 94.88]

Sequence (70 aa):
MPQATRCDGNVAQICDADQYWQDLADCDMVSSDAGVAFVCRFVSETNDDGEVVGHTCVPAVSPLAVGGPL